Protein AF-A0A946MIY7-F1 (afdb_monomer_lite)

Structure (mmCIF, N/CA/C/O backbone):
data_AF-A0A946MIY7-F1
#
_entry.id   AF-A0A946MIY7-F1
#
loop_
_atom_site.group_PDB
_atom_site.id
_atom_site.type_symbol
_atom_site.label_atom_id
_atom_site.label_alt_id
_atom_site.label_comp_id
_atom_site.label_asym_id
_atom_site.label_entity_id
_atom_site.label_seq_id
_atom_site.pdbx_PDB_ins_code
_atom_site.Cartn_x
_atom_site.Cartn_y
_atom_site.Cartn_z
_atom_site.occupancy
_atom_site.B_iso_or_equiv
_atom_site.auth_seq_id
_atom_site.auth_comp_id
_atom_site.auth_asym_id
_atom_site.auth_atom_id
_atom_site.pdbx_PDB_model_num
ATOM 1 N N . MET A 1 1 ? -9.943 14.598 6.021 1.00 54.28 1 MET A N 1
ATOM 2 C CA . MET A 1 1 ? -9.486 13.958 4.770 1.00 54.28 1 MET A CA 1
ATOM 3 C C . MET A 1 1 ? -7.979 13.799 4.870 1.00 54.28 1 MET A C 1
ATOM 5 O O . MET A 1 1 ? -7.331 14.750 5.277 1.00 54.28 1 MET A O 1
ATOM 9 N N . LEU A 1 2 ? -7.445 12.601 4.622 1.00 70.31 2 LEU A N 1
ATOM 10 C CA . LEU A 1 2 ? -6.017 12.301 4.783 1.00 70.31 2 LEU A CA 1
ATOM 11 C C . LEU A 1 2 ? -5.315 12.564 3.447 1.00 70.31 2 LEU A C 1
ATOM 13 O O . LEU A 1 2 ? -5.527 11.818 2.491 1.00 70.31 2 LEU A O 1
ATOM 17 N N . GLU A 1 3 ? -4.559 13.659 3.366 1.00 71.06 3 GLU A N 1
ATOM 18 C CA . GLU A 1 3 ? -4.034 14.170 2.091 1.00 71.06 3 GLU A CA 1
ATOM 19 C C . GLU A 1 3 ? -2.872 13.331 1.543 1.00 71.06 3 GLU A C 1
ATOM 21 O O . GLU A 1 3 ? -2.782 13.116 0.336 1.00 71.06 3 GLU A O 1
ATOM 26 N N . ARG A 1 4 ? -2.009 12.801 2.423 1.00 78.81 4 ARG A N 1
ATOM 27 C CA . ARG A 1 4 ? -0.810 12.032 2.048 1.00 78.81 4 ARG A CA 1
ATOM 28 C C . ARG A 1 4 ? -0.793 10.636 2.658 1.00 78.81 4 ARG A C 1
ATOM 30 O O . ARG A 1 4 ? 0.022 10.314 3.510 1.00 78.81 4 ARG A O 1
ATOM 37 N N . GLN A 1 5 ? -1.670 9.767 2.162 1.00 81.62 5 GLN A N 1
ATOM 38 C CA . GLN A 1 5 ? -1.749 8.359 2.590 1.00 81.62 5 GLN A CA 1
ATOM 39 C C . GLN A 1 5 ? -0.502 7.523 2.251 1.00 81.62 5 GLN A C 1
ATOM 41 O O . GLN A 1 5 ? -0.411 6.372 2.662 1.00 81.62 5 GLN A O 1
ATOM 46 N N . CYS A 1 6 ? 0.450 8.053 1.478 1.00 82.62 6 CYS A N 1
ATOM 47 C CA . CYS A 1 6 ? 1.723 7.393 1.196 1.00 82.62 6 CYS A CA 1
ATOM 48 C C . CYS A 1 6 ? 2.835 7.738 2.200 1.00 82.62 6 CYS A C 1
ATOM 50 O O . CYS A 1 6 ? 3.859 7.060 2.166 1.00 82.62 6 CYS A O 1
ATOM 52 N N . GLU A 1 7 ? 2.634 8.717 3.091 1.00 85.69 7 GLU A N 1
ATOM 53 C CA . GLU A 1 7 ? 3.599 9.149 4.109 1.00 85.69 7 GLU A CA 1
ATOM 54 C C . GLU A 1 7 ? 3.116 8.732 5.506 1.00 85.69 7 GLU A C 1
ATOM 56 O O . GLU A 1 7 ? 2.023 9.106 5.933 1.00 85.69 7 GLU A O 1
ATOM 61 N N . LYS A 1 8 ? 3.934 7.965 6.237 1.00 82.50 8 LYS A N 1
ATOM 62 C CA . LYS A 1 8 ? 3.537 7.381 7.532 1.00 82.50 8 LYS A CA 1
ATOM 63 C C . LYS A 1 8 ? 3.177 8.443 8.575 1.00 82.50 8 LYS A C 1
ATOM 65 O O . LYS A 1 8 ? 2.176 8.298 9.271 1.00 82.50 8 LYS A O 1
ATOM 70 N N . ASP A 1 9 ? 3.925 9.543 8.613 1.00 82.50 9 ASP A N 1
ATOM 71 C CA . ASP A 1 9 ? 3.742 10.609 9.606 1.00 82.50 9 ASP A CA 1
ATOM 72 C C . ASP A 1 9 ? 2.361 11.272 9.537 1.00 82.50 9 ASP A C 1
ATOM 74 O O . ASP A 1 9 ? 1.810 11.684 10.557 1.00 82.50 9 ASP A O 1
ATOM 78 N N . TRP A 1 10 ? 1.756 11.299 8.349 1.00 82.62 10 TRP A N 1
ATOM 79 C CA . TRP A 1 10 ? 0.419 11.851 8.129 1.00 82.62 10 TRP A CA 1
ATOM 80 C C . TRP A 1 10 ? -0.708 10.892 8.522 1.00 82.62 10 TRP A C 1
ATOM 82 O O . TRP A 1 10 ? -1.869 11.296 8.594 1.00 82.62 10 TRP A O 1
ATOM 92 N N . ILE A 1 11 ? -0.375 9.624 8.770 1.00 82.62 11 ILE A N 1
ATOM 93 C CA . ILE A 1 11 ? -1.318 8.551 9.097 1.00 82.62 11 ILE A CA 1
ATOM 94 C C . ILE A 1 11 ? -1.323 8.266 10.600 1.00 82.62 11 ILE A C 1
ATOM 96 O O . ILE A 1 11 ? -2.352 7.841 11.119 1.00 82.62 11 ILE A O 1
ATOM 100 N N . ASN A 1 12 ? -0.230 8.574 11.307 1.00 77.94 12 ASN A N 1
ATOM 101 C CA . ASN A 1 12 ? -0.098 8.408 12.760 1.00 77.94 12 ASN A CA 1
ATOM 102 C C . ASN A 1 12 ? -1.330 8.866 13.573 1.00 77.94 12 ASN A C 1
ATOM 104 O O . ASN A 1 12 ? -1.728 8.135 14.480 1.00 77.94 12 ASN A O 1
ATOM 108 N N . PRO A 1 13 ? -1.995 10.003 13.265 1.00 78.00 13 PRO A N 1
ATOM 109 C CA . PRO A 1 13 ? -3.175 10.440 14.019 1.00 78.00 13 PRO A CA 1
ATOM 110 C C . PRO A 1 13 ? -4.400 9.519 13.897 1.00 78.00 13 PRO A C 1
ATOM 112 O O . PRO A 1 13 ? -5.370 9.701 14.624 1.00 78.00 13 PRO A O 1
ATOM 115 N N . PHE A 1 14 ? -4.382 8.565 12.966 1.00 76.94 14 PHE A N 1
ATOM 116 C CA . PHE A 1 14 ? -5.504 7.690 12.629 1.00 76.94 14 PHE A CA 1
ATOM 117 C C . PHE A 1 14 ? -5.252 6.224 12.997 1.00 76.94 14 PHE A C 1
ATOM 119 O O . PHE A 1 14 ? -6.037 5.370 12.597 1.00 76.94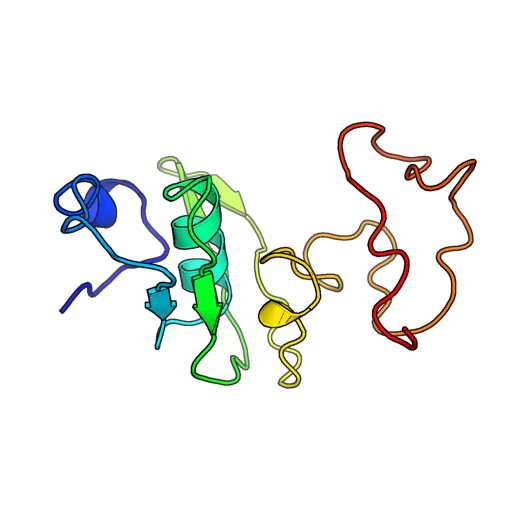 14 PHE A O 1
ATOM 126 N N . PHE A 1 15 ? -4.176 5.916 13.735 1.00 76.00 15 PHE A N 1
ATOM 127 C CA . PHE A 1 15 ? -3.872 4.545 14.170 1.00 76.00 15 PHE A CA 1
ATOM 128 C C . PHE A 1 15 ? -4.979 3.926 15.030 1.00 76.00 15 PHE A 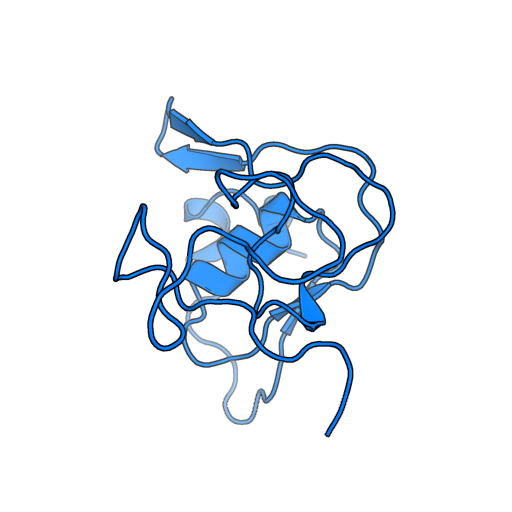C 1
ATOM 130 O O . PHE A 1 15 ? -5.233 2.727 14.921 1.00 76.00 15 PHE A O 1
ATOM 137 N N . ASP A 1 16 ? -5.683 4.745 15.811 1.00 80.06 16 ASP A N 1
ATOM 138 C CA . ASP A 1 16 ? -6.842 4.313 16.585 1.00 80.06 16 ASP A CA 1
ATOM 139 C C . ASP A 1 16 ? -8.110 4.383 15.731 1.00 80.06 16 ASP A C 1
ATOM 141 O O . ASP A 1 16 ? -8.851 5.370 15.719 1.00 80.06 16 ASP A O 1
ATOM 145 N N . LEU A 1 17 ? -8.362 3.307 14.990 1.00 80.50 17 LEU A N 1
ATOM 146 C CA . LEU A 1 17 ? -9.612 3.149 14.259 1.00 80.50 17 LEU A CA 1
ATOM 147 C C . LEU A 1 17 ? -10.784 2.913 15.228 1.00 80.50 17 LEU A C 1
ATOM 149 O O . LEU A 1 17 ? -10.621 2.234 16.249 1.00 80.50 17 LEU A O 1
ATOM 153 N N . PRO A 1 18 ? -11.991 3.421 14.914 1.00 81.94 18 PRO A N 1
ATOM 154 C CA . PRO A 1 18 ? -13.190 3.095 15.674 1.00 81.94 18 PRO A CA 1
ATOM 155 C C . PRO A 1 18 ? -13.389 1.580 15.799 1.00 81.94 18 PRO A C 1
ATOM 157 O O . PRO A 1 18 ? -13.105 0.815 14.876 1.00 81.94 18 PRO A O 1
ATOM 160 N N . LYS A 1 19 ? -13.920 1.132 16.941 1.00 84.94 19 LYS A N 1
ATOM 161 C CA . LYS A 1 19 ? -14.259 -0.284 17.134 1.00 84.94 19 LYS A CA 1
ATOM 162 C C . LYS A 1 19 ? -15.319 -0.715 16.113 1.00 84.94 19 LYS A C 1
ATOM 164 O O . LYS A 1 19 ? -16.275 0.019 15.883 1.00 84.94 19 LYS A O 1
ATOM 169 N N . GLY A 1 20 ? -15.166 -1.920 15.562 1.00 88.00 20 GLY A N 1
ATOM 170 C CA . GLY A 1 20 ? -16.101 -2.487 14.582 1.00 88.00 20 GLY A CA 1
ATOM 171 C C . GLY A 1 20 ? -15.834 -2.080 13.129 1.00 88.00 20 GLY A C 1
ATOM 172 O O . GLY A 1 20 ? -16.719 -2.228 12.296 1.00 88.00 20 GLY A O 1
ATOM 173 N N . VAL A 1 21 ? -14.649 -1.547 12.815 1.00 90.12 21 VAL A N 1
ATOM 174 C CA . VAL A 1 21 ? -14.227 -1.349 11.421 1.00 90.12 21 VAL A CA 1
ATOM 175 C C . VAL A 1 21 ? -13.745 -2.677 10.840 1.00 90.12 21 VAL A C 1
ATOM 177 O O . VAL A 1 21 ? -12.719 -3.203 11.266 1.00 90.12 21 VAL A O 1
ATOM 180 N N . ASP A 1 22 ? -14.468 -3.180 9.840 1.00 91.88 22 ASP A N 1
ATOM 181 C CA . ASP A 1 22 ? -14.133 -4.429 9.142 1.00 91.88 22 ASP A CA 1
ATOM 182 C C . ASP A 1 22 ? -13.172 -4.222 7.959 1.00 91.88 22 ASP A C 1
ATOM 184 O O . ASP A 1 22 ? -12.464 -5.148 7.569 1.00 91.88 22 ASP A O 1
ATOM 188 N N . ALA A 1 23 ? -13.145 -3.021 7.364 1.00 92.69 23 ALA A N 1
ATOM 189 C CA . ALA A 1 23 ? -12.273 -2.673 6.241 1.00 92.69 23 ALA A CA 1
ATOM 190 C C . ALA A 1 23 ? -12.101 -1.152 6.082 1.00 92.69 23 ALA A C 1
ATOM 192 O O . ALA A 1 23 ? -12.960 -0.363 6.479 1.00 92.69 23 ALA A O 1
ATOM 193 N N . ILE A 1 24 ? -11.010 -0.741 5.431 1.00 90.94 24 ILE A N 1
ATOM 194 C CA . ILE A 1 24 ? -10.716 0.647 5.055 1.00 90.94 24 ILE A CA 1
ATOM 195 C C . ILE A 1 24 ? -10.815 0.772 3.535 1.00 90.94 24 ILE A C 1
ATOM 197 O O . ILE A 1 24 ? -10.051 0.138 2.813 1.00 90.94 24 ILE A O 1
ATOM 201 N N . LEU A 1 25 ? -11.706 1.626 3.031 1.00 91.50 25 LEU A N 1
ATOM 202 C CA . LEU A 1 25 ? -11.730 1.992 1.613 1.00 91.50 25 LEU A CA 1
ATOM 203 C C . LEU A 1 25 ? -10.842 3.219 1.383 1.00 91.50 25 LEU A C 1
ATOM 205 O O . LEU A 1 25 ? -11.131 4.309 1.877 1.00 91.50 25 LEU A O 1
ATOM 209 N N . SER A 1 26 ? -9.768 3.054 0.615 1.00 88.00 26 SER A N 1
ATOM 210 C CA . SER A 1 26 ? -8.845 4.133 0.274 1.00 88.00 26 SER A CA 1
ATOM 211 C C . SER A 1 26 ? -9.092 4.632 -1.150 1.00 88.00 26 SER A C 1
ATOM 213 O O . SER A 1 26 ? -8.941 3.901 -2.127 1.00 88.00 26 SER A O 1
ATOM 215 N N . LEU A 1 27 ? -9.423 5.921 -1.263 1.00 86.88 27 LEU A N 1
ATOM 216 C CA . LEU A 1 27 ? -9.456 6.669 -2.527 1.00 86.88 27 LEU A CA 1
ATOM 217 C C . LEU A 1 27 ? -8.085 7.275 -2.872 1.00 86.88 27 LEU A C 1
ATOM 219 O O . LEU A 1 27 ? -8.000 8.240 -3.625 1.00 86.88 27 LEU A O 1
ATOM 223 N N . ALA A 1 28 ? -7.003 6.777 -2.274 1.00 84.12 28 ALA A N 1
ATOM 224 C CA . ALA A 1 28 ? -5.664 7.189 -2.656 1.00 84.12 28 ALA A CA 1
ATOM 225 C C . ALA A 1 28 ? -5.160 6.373 -3.846 1.00 84.12 28 ALA A C 1
ATOM 227 O O . ALA A 1 28 ? -5.754 5.389 -4.288 1.00 84.12 28 ALA A O 1
ATOM 228 N N . CYS A 1 29 ? -3.999 6.780 -4.341 1.00 83.06 29 CYS A N 1
ATOM 229 C CA . CYS A 1 29 ? -3.251 5.983 -5.287 1.00 83.06 29 CYS A CA 1
ATOM 230 C C . CYS A 1 29 ? -2.752 4.664 -4.677 1.00 83.06 29 CYS A C 1
ATOM 232 O O . CYS A 1 29 ? -2.629 4.531 -3.457 1.00 83.06 29 CYS A O 1
ATOM 234 N N . GLY A 1 30 ? -2.344 3.717 -5.525 1.00 81.19 30 GLY A N 1
ATOM 235 C CA . GLY A 1 30 ? -1.816 2.420 -5.090 1.00 81.19 30 GLY A CA 1
ATOM 236 C C . GLY A 1 30 ? -0.630 2.496 -4.114 1.00 81.19 30 GLY A C 1
ATOM 237 O O . GLY A 1 30 ? -0.438 1.571 -3.331 1.00 81.19 30 GLY A O 1
ATOM 238 N N . ALA A 1 31 ? 0.150 3.581 -4.113 1.00 84.94 31 ALA A N 1
ATOM 239 C CA . ALA A 1 31 ? 1.190 3.823 -3.109 1.00 84.94 31 ALA A CA 1
ATOM 240 C C . ALA A 1 31 ? 0.602 4.095 -1.712 1.00 84.94 31 ALA A C 1
ATOM 242 O O . ALA A 1 31 ? 1.081 3.535 -0.728 1.00 84.94 31 ALA A O 1
ATOM 243 N N . GLY A 1 32 ? -0.456 4.906 -1.636 1.00 87.25 32 GLY A N 1
ATOM 244 C CA . GLY A 1 32 ? -1.161 5.198 -0.390 1.00 87.25 32 GLY A CA 1
ATOM 245 C C . GLY A 1 32 ? -1.886 3.976 0.166 1.00 87.25 32 GLY A C 1
ATOM 246 O O . GLY A 1 32 ? -1.723 3.659 1.337 1.00 87.25 32 GLY A O 1
ATOM 247 N N . VAL A 1 33 ? -2.586 3.221 -0.689 1.00 88.31 33 VAL A N 1
ATOM 248 C CA . VAL A 1 33 ? -3.253 1.962 -0.299 1.00 88.31 33 VAL A CA 1
ATOM 249 C C . VAL A 1 33 ? -2.260 0.996 0.359 1.00 88.31 33 VAL A C 1
ATOM 251 O O . VAL A 1 33 ? -2.545 0.433 1.411 1.00 88.31 33 VAL A O 1
ATOM 254 N N . GLN A 1 34 ? -1.064 0.850 -0.219 1.00 86.44 34 GLN A N 1
ATOM 255 C CA . GLN A 1 34 ? -0.021 -0.037 0.306 1.00 86.44 34 GLN A CA 1
ATOM 256 C C . GLN A 1 34 ? 0.597 0.461 1.611 1.00 86.44 34 GLN A C 1
ATOM 258 O O . GLN A 1 34 ? 0.864 -0.337 2.504 1.00 86.44 34 GLN A O 1
ATOM 263 N N . THR A 1 35 ? 0.837 1.768 1.741 1.00 88.62 35 THR A N 1
ATOM 264 C CA . THR A 1 35 ? 1.325 2.340 3.004 1.00 88.62 35 THR A CA 1
ATOM 265 C C . THR A 1 35 ? 0.283 2.180 4.116 1.00 88.62 35 THR A C 1
ATOM 267 O O . THR A 1 35 ? 0.638 1.767 5.216 1.00 88.62 35 THR A O 1
ATOM 270 N N . MET A 1 36 ? -0.997 2.415 3.821 1.00 88.81 36 MET A N 1
ATOM 271 C CA . MET A 1 36 ? -2.100 2.190 4.760 1.00 88.81 36 MET A CA 1
ATOM 272 C C . MET A 1 36 ? -2.210 0.708 5.157 1.00 88.81 36 MET A C 1
ATOM 274 O O . MET A 1 36 ? -2.373 0.416 6.336 1.00 88.81 36 MET A O 1
ATOM 278 N N . ALA A 1 37 ? -2.057 -0.231 4.217 1.00 89.62 37 ALA A N 1
ATOM 279 C CA . ALA A 1 37 ? -2.086 -1.669 4.509 1.00 89.62 37 ALA A CA 1
ATOM 280 C C . ALA A 1 37 ? -0.909 -2.142 5.388 1.00 89.62 37 ALA A C 1
ATOM 282 O O . ALA A 1 37 ? -1.092 -3.005 6.244 1.00 89.62 37 ALA A O 1
ATOM 283 N N . ASP A 1 38 ? 0.292 -1.571 5.214 1.00 87.62 38 ASP A N 1
ATOM 284 C CA . ASP A 1 38 ? 1.452 -1.868 6.075 1.00 87.62 38 ASP A CA 1
ATOM 285 C C . ASP A 1 38 ? 1.254 -1.349 7.509 1.00 87.62 38 ASP A C 1
ATOM 287 O O . ASP A 1 38 ? 1.720 -1.959 8.471 1.00 87.62 38 ASP A O 1
ATOM 291 N N . ILE A 1 39 ? 0.547 -0.230 7.651 1.00 87.69 39 ILE A N 1
ATOM 292 C CA . ILE A 1 39 ? 0.238 0.390 8.938 1.00 87.69 39 ILE A CA 1
ATOM 293 C C . ILE A 1 39 ? -0.879 -0.362 9.669 1.00 87.69 39 ILE A C 1
ATOM 295 O O . ILE A 1 39 ? -0.700 -0.786 10.809 1.00 87.69 39 ILE A O 1
ATOM 299 N N . PHE A 1 40 ? -2.031 -0.537 9.021 1.00 88.00 40 PHE A N 1
ATOM 300 C CA . PHE A 1 40 ? -3.243 -1.086 9.630 1.00 88.00 40 PHE A CA 1
ATOM 301 C C . PHE A 1 40 ? -3.273 -2.611 9.526 1.00 88.00 40 PHE A C 1
ATOM 303 O O . PHE A 1 40 ? -4.187 -3.211 8.958 1.00 88.00 40 PHE A O 1
ATOM 310 N N . LYS A 1 41 ? -2.242 -3.260 10.077 1.00 82.44 41 LYS A N 1
ATOM 311 C CA . LYS A 1 41 ? -2.122 -4.721 10.044 1.00 82.44 41 LYS A CA 1
ATOM 312 C C . LYS A 1 41 ? -3.331 -5.367 10.719 1.00 82.44 41 LYS A C 1
ATOM 314 O O . LYS A 1 41 ? -3.616 -5.100 11.881 1.00 82.44 41 LYS A O 1
ATOM 319 N N . GLY A 1 42 ? -4.012 -6.246 9.987 1.00 84.75 42 GLY A N 1
ATOM 320 C CA . GLY A 1 42 ? -5.198 -6.962 10.466 1.00 84.75 42 GLY A CA 1
ATOM 321 C C . GLY A 1 42 ? -6.534 -6.358 10.033 1.00 84.75 42 GLY A C 1
ATOM 322 O O . GLY A 1 42 ? -7.552 -7.011 10.231 1.00 84.75 42 GLY A O 1
ATOM 323 N N . ILE A 1 43 ? -6.544 -5.180 9.396 1.00 89.88 43 ILE A N 1
ATOM 324 C CA . ILE A 1 43 ? -7.744 -4.607 8.773 1.00 89.88 43 ILE A CA 1
ATOM 325 C C . ILE A 1 43 ? -7.505 -4.504 7.258 1.00 89.88 43 ILE A C 1
ATOM 327 O O . ILE A 1 43 ? -6.563 -3.834 6.833 1.00 89.88 43 ILE A O 1
ATOM 331 N N . PRO A 1 44 ? -8.326 -5.160 6.418 1.00 90.75 44 PRO A N 1
ATOM 332 C CA . PRO A 1 44 ? -8.228 -5.049 4.967 1.00 90.75 44 PRO A CA 1
ATOM 333 C C . PRO A 1 44 ? -8.300 -3.595 4.484 1.00 90.75 44 PRO A C 1
ATOM 335 O O . PRO A 1 44 ? -9.225 -2.861 4.833 1.00 90.75 44 PRO A O 1
ATOM 338 N N . VAL A 1 45 ? -7.354 -3.193 3.629 1.00 91.50 45 VAL A N 1
ATOM 339 C CA . VAL A 1 45 ? -7.363 -1.886 2.955 1.00 91.50 45 VAL A CA 1
ATOM 340 C C . VAL A 1 45 ? -7.654 -2.089 1.471 1.00 91.50 45 VAL A C 1
ATOM 342 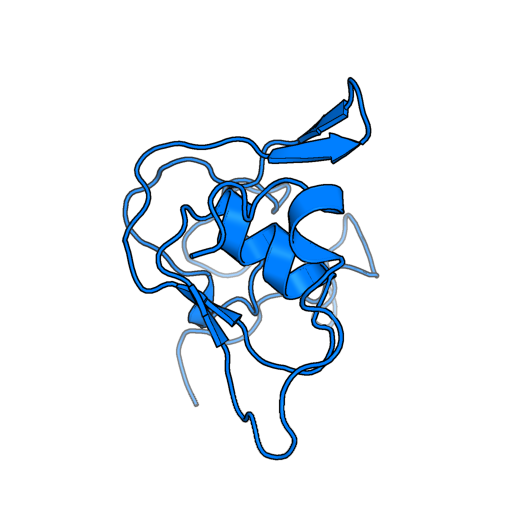O O . VAL A 1 45 ? -6.861 -2.688 0.747 1.00 91.50 45 VAL A O 1
ATOM 345 N N . LEU A 1 46 ? -8.803 -1.591 1.018 1.00 90.25 46 LEU A N 1
ATOM 346 C CA . LEU A 1 46 ? -9.323 -1.780 -0.332 1.00 90.25 46 LEU A CA 1
ATOM 347 C C . LEU A 1 46 ? -9.086 -0.526 -1.190 1.00 90.25 46 LEU A C 1
ATOM 349 O O . LEU A 1 46 ? -9.336 0.587 -0.719 1.00 90.25 46 LEU A O 1
ATOM 353 N N . PRO A 1 47 ? -8.633 -0.665 -2.448 1.00 87.88 47 PRO A N 1
ATOM 354 C CA . PRO A 1 47 ? -8.527 0.460 -3.371 1.00 87.88 47 PRO A CA 1
ATOM 355 C C . PRO A 1 47 ? -9.909 0.849 -3.914 1.00 87.88 47 PRO A C 1
ATOM 357 O O . PRO A 1 47 ? -10.665 -0.006 -4.365 1.00 87.88 47 PRO A O 1
ATOM 360 N N . GLY A 1 48 ? -10.226 2.144 -3.925 1.00 83.25 48 GLY A N 1
ATOM 361 C CA . GLY A 1 48 ? -11.446 2.675 -4.544 1.00 83.25 48 GLY A CA 1
ATOM 362 C C . GLY A 1 48 ? -11.232 3.343 -5.906 1.00 83.25 48 GLY A C 1
ATOM 363 O O . GLY A 1 48 ? -12.203 3.793 -6.505 1.00 83.25 48 GLY A O 1
ATOM 364 N N . LEU A 1 49 ? -9.986 3.430 -6.396 1.00 79.12 49 LEU A N 1
ATOM 365 C CA . LEU A 1 49 ? -9.625 4.064 -7.671 1.00 79.12 49 LEU A CA 1
ATOM 366 C C . LEU A 1 49 ? -8.536 3.262 -8.410 1.00 79.12 49 LEU A C 1
ATOM 368 O O . LEU A 1 49 ? -7.641 2.688 -7.784 1.00 79.12 49 LEU A O 1
ATOM 372 N N . ASN A 1 50 ? -8.547 3.305 -9.746 1.00 65.31 50 ASN A N 1
ATOM 373 C CA . ASN A 1 50 ? -7.464 2.775 -10.581 1.00 65.31 50 ASN A CA 1
ATOM 374 C C . ASN A 1 50 ? -6.355 3.822 -10.747 1.00 65.31 50 ASN A C 1
ATOM 376 O O . ASN A 1 50 ? -6.587 4.928 -11.228 1.00 65.31 50 ASN A O 1
ATOM 380 N N . THR A 1 51 ? -5.136 3.478 -10.330 1.00 62.25 51 THR A N 1
ATOM 381 C CA . THR A 1 51 ? -3.982 4.392 -10.336 1.00 62.25 51 THR A CA 1
ATOM 382 C C . THR A 1 51 ? -3.117 4.184 -11.580 1.00 62.25 51 THR A C 1
ATOM 384 O O . THR A 1 51 ? -2.695 3.060 -11.848 1.00 62.25 51 THR A O 1
ATOM 387 N N . THR A 1 52 ? -2.792 5.265 -12.297 1.00 53.09 52 THR A N 1
ATOM 388 C CA . THR A 1 52 ? -1.993 5.251 -13.541 1.00 53.09 52 THR A CA 1
ATOM 389 C C . THR A 1 52 ? -0.510 5.616 -13.368 1.00 53.09 52 THR A C 1
ATOM 391 O O . THR A 1 52 ? 0.250 5.507 -14.321 1.00 53.09 52 THR A O 1
ATOM 394 N N . PHE A 1 53 ? -0.062 5.997 -12.163 1.00 49.03 53 PHE A N 1
ATOM 395 C CA . PHE A 1 53 ? 1.353 6.179 -11.768 1.00 49.03 53 PHE A CA 1
ATOM 396 C C . PHE A 1 53 ? 1.425 6.465 -10.258 1.00 49.03 53 PHE A C 1
ATOM 398 O O . PHE A 1 53 ? 0.530 7.179 -9.830 1.00 49.03 53 PHE A O 1
ATOM 405 N N . LEU A 1 54 ? 2.405 5.972 -9.464 1.00 60.72 54 LEU A N 1
ATOM 406 C CA . LEU A 1 54 ? 2.848 6.592 -8.179 1.00 60.72 54 LEU A CA 1
ATOM 407 C C . LEU A 1 54 ? 3.934 5.801 -7.399 1.00 60.72 54 LEU A C 1
ATOM 409 O O . LEU A 1 54 ? 3.822 4.592 -7.184 1.00 60.72 54 LEU A O 1
ATOM 413 N N . GLY A 1 55 ? 4.938 6.525 -6.879 1.00 62.09 55 GLY A N 1
ATOM 414 C CA . GLY A 1 55 ? 5.924 6.064 -5.883 1.00 62.09 55 GLY A CA 1
ATOM 415 C C . GLY A 1 55 ? 5.552 6.471 -4.447 1.00 62.09 55 GLY A C 1
ATOM 416 O O . GLY A 1 55 ? 4.730 7.365 -4.253 1.00 62.09 55 GLY A O 1
ATOM 417 N N . ALA A 1 56 ? 6.134 5.814 -3.437 1.00 70.88 56 ALA A N 1
ATOM 418 C CA . ALA A 1 56 ? 5.890 6.108 -2.018 1.00 70.88 56 ALA A CA 1
ATOM 419 C C . ALA A 1 56 ? 7.187 6.475 -1.288 1.00 70.88 56 ALA A C 1
ATOM 421 O O . ALA A 1 56 ? 8.237 5.891 -1.565 1.00 70.88 56 ALA A O 1
ATOM 422 N N . GLN A 1 57 ? 7.101 7.395 -0.326 1.00 74.94 57 GLN A N 1
ATOM 423 C CA . GLN A 1 57 ? 8.193 7.675 0.599 1.00 74.94 57 GLN A CA 1
ATOM 424 C C . GLN A 1 57 ? 8.019 6.813 1.850 1.00 74.94 57 GLN A C 1
ATOM 426 O O . GLN A 1 57 ? 7.089 7.015 2.625 1.00 74.94 57 GLN A O 1
ATOM 431 N N . ASP A 1 58 ? 8.909 5.841 2.039 1.00 71.69 58 ASP A N 1
ATOM 432 C CA . ASP A 1 58 ? 8.850 4.965 3.214 1.00 71.69 58 ASP A CA 1
ATOM 433 C C . ASP A 1 58 ? 9.585 5.564 4.418 1.00 71.69 58 ASP A C 1
ATOM 435 O O . ASP A 1 58 ? 9.195 5.313 5.557 1.00 71.69 58 ASP A O 1
ATOM 439 N N . GLN A 1 59 ? 10.635 6.353 4.165 1.00 77.12 59 GLN A N 1
ATOM 440 C CA . GLN A 1 59 ? 11.395 7.126 5.152 1.00 77.12 59 GLN A CA 1
ATOM 441 C C . GLN A 1 59 ? 11.907 8.413 4.494 1.00 77.12 59 GLN A C 1
ATOM 443 O O . GLN A 1 59 ? 11.991 8.485 3.266 1.00 77.12 59 GLN A O 1
ATOM 448 N N . ALA A 1 60 ? 12.285 9.420 5.285 1.00 72.75 60 ALA A N 1
ATOM 449 C CA . ALA A 1 60 ? 12.858 10.655 4.755 1.00 72.75 60 ALA A CA 1
ATOM 450 C C . ALA A 1 60 ? 14.053 10.350 3.830 1.00 72.75 60 ALA A C 1
ATOM 452 O O . ALA A 1 60 ? 15.039 9.741 4.238 1.00 72.75 60 ALA A O 1
ATOM 453 N N . GLY A 1 61 ? 13.936 10.741 2.559 1.00 72.31 61 GLY A N 1
ATOM 454 C CA . GLY A 1 61 ? 14.952 10.479 1.532 1.00 72.31 61 GLY A CA 1
ATOM 455 C C . GLY A 1 61 ? 14.955 9.065 0.929 1.00 72.31 61 GLY A C 1
ATOM 456 O O . GLY A 1 61 ? 15.692 8.835 -0.025 1.00 72.31 61 GLY A O 1
ATOM 457 N N . VAL A 1 62 ? 14.118 8.136 1.408 1.00 71.00 62 VAL A N 1
ATOM 458 C CA . VAL A 1 62 ? 13.988 6.771 0.869 1.00 71.00 62 VAL A CA 1
ATOM 459 C C . VAL A 1 62 ? 12.659 6.624 0.134 1.00 71.00 62 VAL A C 1
ATOM 461 O O . VAL A 1 62 ? 11.586 6.570 0.742 1.00 71.00 62 VAL A O 1
ATOM 464 N N . PHE A 1 63 ? 12.738 6.521 -1.191 1.00 69.25 63 PHE A N 1
ATOM 465 C CA . PHE A 1 63 ? 11.583 6.341 -2.063 1.00 69.25 63 PHE A CA 1
ATOM 466 C C . PHE A 1 63 ? 11.575 4.931 -2.640 1.00 69.25 63 PHE A C 1
ATOM 468 O O . PHE A 1 63 ? 12.557 4.495 -3.236 1.00 69.25 63 PHE A O 1
ATOM 475 N N . ASN A 1 64 ? 10.451 4.236 -2.482 1.00 71.81 64 ASN A N 1
ATOM 476 C CA . ASN A 1 64 ? 10.247 2.911 -3.045 1.00 71.81 64 ASN A CA 1
ATOM 477 C C . ASN A 1 64 ? 9.150 2.942 -4.106 1.00 71.81 64 ASN A C 1
ATOM 479 O O . ASN A 1 64 ? 8.088 3.554 -3.945 1.00 71.81 64 ASN A O 1
ATOM 483 N N . GLU A 1 65 ? 9.396 2.214 -5.190 1.00 71.50 65 GLU A N 1
ATOM 484 C CA . GLU A 1 65 ? 8.381 1.938 -6.193 1.00 71.50 65 GLU A CA 1
ATOM 485 C C . GLU A 1 65 ? 7.330 1.000 -5.581 1.00 71.50 65 GLU A C 1
ATOM 487 O O . GLU A 1 65 ? 7.602 -0.161 -5.265 1.00 71.50 65 GLU A O 1
ATOM 492 N N . LYS A 1 66 ? 6.120 1.525 -5.358 1.00 73.25 66 LYS A N 1
ATOM 493 C CA . LYS A 1 66 ? 4.984 0.740 -4.853 1.00 73.25 66 LYS A CA 1
ATOM 494 C C . LYS A 1 66 ? 3.948 0.464 -5.939 1.00 73.25 66 LYS A C 1
ATOM 496 O O . LYS A 1 66 ? 3.333 -0.596 -5.914 1.00 73.25 66 LYS A O 1
ATOM 501 N N . CYS A 1 67 ? 3.751 1.352 -6.911 1.00 72.94 67 CYS A N 1
ATOM 502 C CA . CYS A 1 67 ? 2.781 1.163 -7.987 1.00 72.94 67 CYS A CA 1
ATOM 503 C C . CYS A 1 67 ? 3.422 1.445 -9.350 1.00 72.94 67 CYS A C 1
ATOM 505 O O . CYS A 1 67 ? 4.041 2.485 -9.538 1.00 72.94 67 CYS A O 1
ATOM 507 N N . ALA A 1 68 ? 3.212 0.544 -10.311 1.00 73.12 68 ALA A N 1
ATOM 508 C CA . ALA A 1 68 ? 3.697 0.700 -11.683 1.00 73.12 68 ALA A CA 1
ATOM 509 C C . ALA A 1 68 ? 2.721 1.476 -12.591 1.00 73.12 68 ALA A C 1
ATOM 511 O O . ALA A 1 68 ? 2.985 1.636 -13.776 1.00 73.12 68 ALA A O 1
ATOM 512 N N . GLY A 1 69 ? 1.574 1.923 -12.062 1.00 72.94 69 GLY A N 1
ATOM 513 C CA . GLY A 1 69 ? 0.611 2.704 -12.838 1.00 72.94 69 GLY A CA 1
ATOM 514 C C . GLY A 1 69 ? -0.119 1.931 -13.941 1.00 72.94 69 GLY A C 1
ATOM 515 O O . GLY A 1 69 ? -0.559 2.517 -14.922 1.00 72.94 69 GLY A O 1
ATOM 516 N N . CYS A 1 70 ? -0.242 0.611 -13.807 1.00 70.25 70 CYS A N 1
ATOM 517 C CA . CYS A 1 70 ? -0.725 -0.273 -14.869 1.00 70.25 70 CYS A CA 1
ATOM 518 C C . CYS A 1 70 ? -2.224 -0.145 -15.209 1.00 70.25 70 CYS A C 1
ATOM 520 O O . CYS A 1 70 ? -2.659 -0.740 -16.188 1.00 70.25 70 CYS A O 1
ATOM 522 N N . GLY A 1 71 ? -3.013 0.615 -14.439 1.00 70.06 71 GLY A N 1
ATOM 523 C CA . GLY A 1 71 ? -4.420 0.907 -14.754 1.00 70.06 71 GLY A CA 1
ATOM 524 C C . GLY A 1 71 ? -5.431 -0.204 -14.434 1.00 70.06 71 GLY A C 1
ATOM 525 O O . GLY A 1 71 ? -6.628 0.062 -14.474 1.00 70.06 71 GLY A O 1
ATOM 526 N N . ASP A 1 72 ? -4.969 -1.395 -14.049 1.00 72.81 72 ASP A N 1
ATOM 527 C CA . ASP A 1 72 ? -5.794 -2.540 -13.647 1.00 72.81 72 ASP A CA 1
ATOM 528 C C . ASP A 1 72 ? -5.359 -3.015 -12.244 1.00 72.81 72 ASP A C 1
ATOM 530 O O . ASP A 1 72 ? -4.302 -3.622 -12.045 1.00 72.81 72 ASP A O 1
ATOM 534 N N . CYS A 1 73 ? -6.091 -2.576 -11.214 1.00 72.50 73 CYS A N 1
ATOM 535 C CA . CYS A 1 73 ? -5.642 -2.675 -9.828 1.00 72.50 73 CYS A CA 1
ATOM 536 C C . CYS A 1 73 ? -6.013 -4.024 -9.198 1.00 72.50 73 CYS A C 1
ATOM 538 O O . CYS A 1 73 ? -7.139 -4.231 -8.758 1.00 72.50 73 CYS A O 1
ATOM 540 N N . LEU A 1 74 ? -5.023 -4.907 -9.045 1.00 76.75 74 LEU A N 1
ATOM 541 C CA . LEU A 1 74 ? -5.194 -6.203 -8.376 1.00 76.75 74 LEU A CA 1
ATOM 542 C C . LEU A 1 74 ? -4.952 -6.162 -6.856 1.00 76.75 74 LEU A C 1
ATOM 544 O O . LEU A 1 74 ? -5.009 -7.201 -6.210 1.00 76.75 74 LEU A O 1
ATOM 548 N N . LEU A 1 75 ? -4.695 -4.991 -6.255 1.00 77.38 75 LEU A N 1
ATOM 549 C CA . LEU A 1 75 ? -4.304 -4.893 -4.836 1.00 77.38 75 LEU A CA 1
ATOM 550 C C . LEU A 1 75 ? -5.324 -5.512 -3.871 1.00 77.38 75 LEU A C 1
ATOM 552 O O . LEU A 1 75 ? -4.928 -6.065 -2.848 1.00 77.38 75 LEU A O 1
ATOM 556 N N . GLY A 1 76 ? -6.617 -5.456 -4.202 1.00 72.94 76 GLY A N 1
ATOM 557 C CA . GLY A 1 76 ? -7.661 -6.095 -3.396 1.00 72.94 76 GLY A CA 1
ATOM 558 C C . GLY A 1 76 ? -7.556 -7.624 -3.368 1.00 72.94 76 GLY A C 1
ATOM 559 O O . GLY A 1 76 ? -7.913 -8.244 -2.375 1.00 72.94 76 GLY A O 1
ATOM 560 N N . LEU A 1 77 ? -7.015 -8.229 -4.425 1.00 74.12 77 LEU A N 1
ATOM 561 C CA . LEU A 1 77 ? -6.854 -9.678 -4.552 1.00 74.12 77 LEU A CA 1
ATOM 562 C C . LEU A 1 77 ? -5.518 -10.164 -3.988 1.00 74.12 77 LEU A C 1
ATOM 564 O O . LEU A 1 77 ? -5.367 -11.318 -3.605 1.00 74.12 77 LEU A O 1
ATOM 568 N N . THR A 1 78 ? -4.534 -9.272 -3.945 1.00 72.44 78 THR A N 1
ATOM 569 C CA . THR A 1 78 ? -3.159 -9.591 -3.572 1.00 72.44 78 THR A CA 1
ATOM 570 C C . THR A 1 78 ? -2.816 -9.223 -2.131 1.00 72.44 78 THR A C 1
ATOM 572 O O . THR A 1 78 ? -1.644 -9.244 -1.752 1.00 72.44 78 THR A O 1
ATOM 575 N N . GLY A 1 79 ? -3.815 -8.843 -1.329 1.00 75.56 79 GLY A N 1
ATOM 576 C CA . GLY A 1 79 ? -3.608 -8.408 0.053 1.00 75.56 79 GLY A CA 1
ATOM 577 C C . GLY A 1 79 ? -2.808 -7.109 0.153 1.00 75.56 79 GLY A C 1
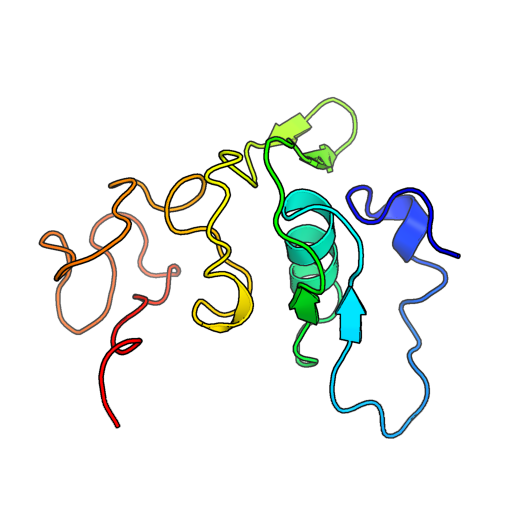ATOM 578 O O . GLY A 1 79 ? -2.019 -6.935 1.076 1.00 75.56 79 GLY A O 1
ATOM 579 N N . GLY A 1 80 ? -2.970 -6.207 -0.817 1.00 74.19 80 GLY A N 1
ATOM 580 C CA . GLY A 1 80 ? -2.286 -4.921 -0.817 1.00 74.19 80 GLY A CA 1
ATOM 581 C C . GLY A 1 80 ? -0.817 -5.008 -1.223 1.00 74.19 80 GLY A C 1
ATOM 582 O O . GLY A 1 80 ? -0.032 -4.178 -0.792 1.00 74.19 80 GLY A O 1
ATOM 583 N N . VAL A 1 81 ? -0.410 -5.972 -2.053 1.00 76.75 81 VAL A N 1
ATOM 584 C CA . VAL A 1 81 ? 0.952 -6.019 -2.616 1.00 76.75 81 VAL A CA 1
ATOM 585 C C . VAL A 1 81 ? 0.882 -5.953 -4.139 1.00 76.75 81 VAL A C 1
ATOM 587 O O . VAL A 1 81 ? 0.204 -6.755 -4.772 1.00 76.75 81 VAL A O 1
ATOM 590 N N . CYS A 1 82 ? 1.565 -4.995 -4.771 1.00 80.00 82 CYS A N 1
ATOM 591 C CA . CYS A 1 82 ? 1.501 -4.852 -6.230 1.00 80.00 82 CYS A CA 1
ATOM 592 C C . CYS A 1 82 ? 2.322 -5.946 -6.949 1.00 80.00 82 CYS A C 1
ATOM 594 O O . CYS A 1 82 ? 3.546 -5.964 -6.809 1.00 80.00 82 CYS A O 1
ATOM 596 N N . PRO A 1 83 ? 1.724 -6.804 -7.798 1.00 77.31 83 PRO A N 1
ATOM 597 C CA . PRO A 1 83 ? 2.459 -7.878 -8.472 1.00 77.31 83 PRO A CA 1
ATOM 598 C C . PRO A 1 83 ? 3.383 -7.378 -9.596 1.00 77.31 83 PRO A C 1
ATOM 600 O O . PRO A 1 83 ? 4.222 -8.127 -10.082 1.00 77.31 83 PRO A O 1
ATOM 603 N N . ILE A 1 84 ? 3.282 -6.106 -9.991 1.00 81.31 84 ILE A N 1
ATOM 604 C CA . ILE A 1 84 ? 4.148 -5.509 -11.020 1.00 81.31 84 ILE A CA 1
ATOM 605 C C . ILE A 1 84 ? 5.311 -4.743 -10.400 1.00 81.31 84 ILE A C 1
ATOM 607 O O . ILE A 1 84 ? 6.456 -4.951 -10.786 1.00 81.31 84 ILE A O 1
ATOM 611 N N . ALA A 1 85 ? 5.034 -3.895 -9.410 1.00 78.62 85 ALA A N 1
ATOM 612 C CA . ALA A 1 85 ? 6.070 -3.099 -8.756 1.00 78.62 85 ALA A CA 1
ATOM 613 C C . ALA A 1 85 ? 6.841 -3.891 -7.687 1.00 78.62 85 ALA A C 1
ATOM 615 O O . ALA A 1 85 ? 8.027 -3.658 -7.472 1.00 78.62 85 ALA A O 1
ATOM 616 N N . ARG A 1 86 ? 6.180 -4.826 -6.987 1.00 77.25 86 ARG A N 1
ATOM 617 C CA . ARG A 1 86 ? 6.732 -5.462 -5.777 1.00 77.25 86 ARG A CA 1
ATOM 618 C C . ARG A 1 86 ? 7.104 -6.931 -5.955 1.00 77.25 86 ARG A C 1
ATOM 620 O O . ARG A 1 86 ? 7.847 -7.453 -5.127 1.00 77.25 86 ARG A O 1
ATOM 627 N N . CYS A 1 87 ? 6.665 -7.581 -7.032 1.00 75.75 87 CYS A N 1
ATOM 628 C CA . CYS A 1 87 ? 7.144 -8.913 -7.397 1.00 75.75 87 CYS A CA 1
ATOM 629 C C . CYS A 1 87 ? 8.423 -8.814 -8.233 1.00 75.75 87 CYS A C 1
ATOM 631 O O . CYS A 1 87 ? 8.468 -8.098 -9.230 1.00 75.75 87 CYS A O 1
ATOM 633 N N . ALA A 1 88 ? 9.430 -9.620 -7.904 1.00 76.12 88 ALA A N 1
ATOM 634 C CA . ALA A 1 88 ? 10.683 -9.672 -8.656 1.00 76.12 88 ALA A CA 1
ATOM 635 C C . ALA A 1 88 ? 10.517 -10.119 -10.122 1.00 76.12 88 ALA A C 1
ATOM 637 O O . ALA A 1 88 ? 11.363 -9.807 -10.956 1.00 76.12 88 ALA A O 1
ATOM 638 N N . LYS A 1 89 ? 9.438 -10.845 -10.448 1.00 75.75 89 LYS A N 1
ATOM 639 C CA . LYS A 1 89 ? 9.149 -11.309 -11.815 1.00 75.75 89 LYS A CA 1
ATOM 640 C C . LYS A 1 89 ? 8.208 -10.377 -12.590 1.00 75.75 89 LYS A C 1
ATOM 642 O O . LYS A 1 89 ? 8.050 -10.572 -13.787 1.00 75.75 89 LYS A O 1
ATOM 647 N N . LYS A 1 90 ? 7.606 -9.376 -11.932 1.00 78.12 90 LYS A N 1
ATOM 648 C CA . LYS A 1 90 ? 6.704 -8.376 -12.539 1.00 78.12 90 LYS A CA 1
ATOM 649 C C . LYS A 1 90 ? 5.566 -8.977 -13.387 1.00 78.12 90 LYS A C 1
ATOM 651 O O . LYS A 1 90 ? 5.234 -8.454 -14.448 1.00 78.12 90 LYS A O 1
ATOM 656 N N . LEU A 1 91 ? 4.996 -10.099 -12.946 1.00 71.38 91 LEU A N 1
ATOM 657 C CA . LEU A 1 91 ? 3.977 -10.838 -13.697 1.00 71.38 91 LEU A CA 1
ATOM 658 C C . LEU A 1 91 ? 2.569 -10.431 -13.269 1.00 71.38 91 LEU A C 1
ATOM 660 O O . LEU A 1 91 ? 2.274 -10.374 -12.079 1.00 71.38 91 LEU A O 1
ATOM 664 N N . PHE A 1 92 ? 1.705 -10.193 -14.255 1.00 63.91 92 PHE A N 1
ATOM 665 C CA . PHE A 1 92 ? 0.295 -9.855 -14.044 1.00 63.91 92 PHE A CA 1
ATOM 666 C C . PHE A 1 92 ? -0.574 -11.111 -13.886 1.00 63.91 92 PHE A C 1
ATOM 668 O O . PHE A 1 92 ? -1.470 -11.149 -13.053 1.00 63.91 92 PHE A O 1
ATOM 675 N N . ASN A 1 93 ? -0.268 -12.152 -14.669 1.00 60.81 93 ASN A N 1
ATOM 676 C CA . ASN A 1 93 ? -1.039 -13.387 -14.783 1.00 60.81 93 ASN A CA 1
ATOM 677 C C . ASN A 1 93 ? -0.102 -14.600 -14.889 1.00 60.81 93 ASN A C 1
ATOM 679 O O . ASN A 1 93 ? 1.024 -14.479 -15.376 1.00 60.81 93 ASN A O 1
ATOM 683 N N . GLY A 1 94 ? -0.612 -15.776 -14.518 1.00 60.38 94 GLY A N 1
ATOM 684 C CA . GLY A 1 94 ? 0.054 -17.065 -14.720 1.00 60.38 94 GLY A CA 1
ATOM 685 C C . GLY A 1 94 ? 0.819 -17.589 -13.497 1.00 60.38 94 GLY A C 1
ATOM 686 O O . GLY A 1 94 ? 1.062 -16.852 -12.538 1.00 60.38 94 GLY A O 1
ATOM 687 N N . PRO A 1 95 ? 1.182 -18.884 -13.502 1.00 66.12 95 PRO A N 1
ATOM 688 C CA . PRO A 1 95 ? 1.907 -19.492 -12.397 1.00 66.12 95 PRO A CA 1
ATOM 689 C C . PRO A 1 95 ? 3.290 -18.851 -12.268 1.00 66.12 95 PRO A C 1
ATOM 691 O O . PRO A 1 95 ? 4.041 -18.733 -13.237 1.00 66.12 95 PRO A O 1
ATOM 694 N N . CYS A 1 96 ? 3.653 -18.446 -11.053 1.00 72.50 96 CYS A N 1
ATOM 695 C CA . CYS A 1 96 ? 5.011 -17.993 -10.789 1.00 72.50 96 CYS A CA 1
ATOM 696 C C . CYS A 1 96 ? 5.954 -19.208 -10.840 1.00 72.50 96 CYS A C 1
ATOM 698 O O . CYS A 1 96 ? 5.935 -20.062 -9.957 1.00 72.50 96 CYS A O 1
ATOM 700 N N . GLY A 1 97 ? 6.774 -19.278 -11.896 1.00 73.75 97 GLY A N 1
ATOM 701 C CA . GLY A 1 97 ? 7.702 -20.388 -12.163 1.00 73.75 97 GLY A CA 1
ATOM 702 C C . GLY A 1 97 ? 8.904 -20.484 -11.216 1.00 73.75 97 GLY A C 1
ATOM 703 O O . GLY A 1 97 ? 9.728 -21.374 -11.378 1.00 73.75 97 GLY A O 1
ATOM 704 N N . GLY A 1 98 ? 9.007 -19.573 -10.246 1.00 77.12 98 GLY A N 1
ATOM 705 C CA . GLY A 1 98 ? 10.070 -19.519 -9.242 1.00 77.12 98 GLY A CA 1
ATOM 706 C C . GLY A 1 98 ? 9.549 -19.776 -7.832 1.00 77.12 98 GLY A C 1
ATOM 707 O O . GLY A 1 98 ? 9.845 -19.020 -6.905 1.00 77.12 98 GLY A O 1
ATOM 708 N N . SER A 1 99 ? 8.680 -20.772 -7.672 1.00 74.94 99 SER A N 1
ATOM 709 C CA . SER A 1 99 ? 8.150 -21.153 -6.367 1.00 74.94 99 SER A CA 1
ATOM 710 C C . SER A 1 99 ? 8.265 -22.638 -6.096 1.00 74.94 99 SER A C 1
ATOM 712 O O . SER A 1 99 ? 8.109 -23.476 -6.979 1.00 74.94 99 SER A O 1
ATOM 714 N N . THR A 1 100 ? 8.480 -22.953 -4.823 1.00 74.88 100 THR A N 1
ATOM 715 C CA . THR A 1 100 ? 8.373 -24.299 -4.271 1.00 74.88 100 THR A CA 1
ATOM 716 C C . THR A 1 100 ? 7.459 -24.252 -3.047 1.00 74.88 100 THR A C 1
ATOM 718 O O . THR A 1 100 ? 7.612 -23.376 -2.196 1.00 74.88 100 THR A O 1
ATOM 721 N N . ASN A 1 101 ? 6.496 -25.175 -2.951 1.00 73.25 101 ASN A N 1
ATOM 722 C CA . ASN A 1 101 ? 5.553 -25.290 -1.824 1.00 73.25 101 ASN A CA 1
ATOM 723 C C . ASN A 1 101 ? 4.849 -23.972 -1.434 1.00 73.25 101 ASN A C 1
ATOM 725 O O . ASN A 1 101 ? 4.686 -23.672 -0.252 1.00 73.25 101 ASN A O 1
ATOM 729 N N . GLY A 1 102 ? 4.470 -23.153 -2.419 1.00 70.69 102 GLY A N 1
ATOM 730 C CA . GLY A 1 102 ? 3.769 -21.888 -2.186 1.00 70.69 102 GLY A CA 1
ATOM 731 C C . GLY A 1 102 ? 4.603 -20.771 -1.566 1.00 70.69 102 GLY A C 1
ATOM 732 O O . GLY A 1 102 ? 4.053 -19.794 -1.060 1.00 70.69 102 GLY A O 1
ATOM 733 N N . LYS A 1 103 ? 5.932 -20.890 -1.623 1.00 70.25 103 LYS A N 1
ATOM 734 C CA . LYS A 1 103 ? 6.875 -19.838 -1.228 1.00 70.25 103 LYS A CA 1
ATOM 735 C C . LYS A 1 103 ? 7.697 -19.377 -2.423 1.00 70.25 103 LYS A C 1
ATOM 737 O O . LYS A 1 103 ? 8.020 -20.180 -3.299 1.00 70.25 103 LYS A O 1
ATOM 742 N N . CYS A 1 104 ? 8.012 -18.086 -2.468 1.00 74.12 104 CYS A N 1
ATOM 743 C CA . CYS A 1 104 ? 8.853 -17.492 -3.507 1.00 74.12 104 CYS A CA 1
ATOM 744 C C . CYS A 1 104 ? 10.328 -17.889 -3.314 1.00 74.12 104 CYS A C 1
ATOM 746 O O . CYS A 1 104 ? 10.828 -17.848 -2.191 1.00 74.12 104 CYS A O 1
ATOM 748 N N . GLU A 1 105 ? 11.038 -18.206 -4.401 1.00 78.44 105 GLU A N 1
ATOM 749 C CA . GLU A 1 105 ? 12.475 -18.544 -4.390 1.00 78.44 105 GLU A CA 1
ATOM 750 C C . GLU A 1 105 ? 13.369 -17.388 -3.900 1.00 78.44 105 GLU A C 1
ATOM 752 O O . GLU A 1 105 ? 14.459 -17.616 -3.387 1.00 78.44 105 GLU A O 1
ATOM 757 N N . ILE A 1 106 ? 12.904 -16.142 -4.045 1.00 74.06 106 ILE A N 1
ATOM 758 C CA . ILE A 1 106 ? 13.686 -14.926 -3.761 1.00 74.06 106 ILE A CA 1
ATOM 759 C C . ILE A 1 106 ? 13.482 -14.444 -2.323 1.00 74.06 106 ILE A C 1
ATOM 761 O O . ILE A 1 106 ? 14.362 -13.816 -1.740 1.00 74.06 106 ILE A O 1
ATOM 765 N N . SER A 1 107 ? 12.318 -14.712 -1.734 1.00 64.75 107 SER A N 1
ATOM 766 C CA . SER A 1 107 ? 12.041 -14.339 -0.351 1.00 64.75 107 SER A CA 1
ATOM 767 C C . SER A 1 107 ? 10.985 -15.250 0.251 1.00 64.75 107 SER A C 1
ATOM 769 O O . SER A 1 107 ? 9.824 -15.238 -0.154 1.00 64.75 107 SER A O 1
ATOM 771 N N . ILE A 1 108 ? 11.389 -15.995 1.278 1.00 57.47 108 ILE A N 1
ATOM 772 C CA . ILE A 1 108 ? 10.519 -16.888 2.052 1.00 57.47 108 ILE A CA 1
ATOM 773 C C . ILE A 1 108 ? 9.448 -16.124 2.843 1.00 57.47 108 ILE A C 1
ATOM 775 O O . ILE A 1 108 ? 8.412 -16.708 3.158 1.00 57.47 108 ILE A O 1
ATOM 779 N N . SER A 1 109 ? 9.666 -14.837 3.144 1.00 51.16 109 SER A N 1
ATOM 780 C CA . SER A 1 109 ? 8.662 -13.984 3.798 1.00 51.16 109 SER A CA 1
ATOM 781 C C . SER A 1 109 ? 7.613 -13.435 2.829 1.00 51.16 109 SER A C 1
ATOM 783 O O . SER A 1 109 ? 6.573 -12.954 3.272 1.00 51.16 109 SER A O 1
ATOM 785 N N . MET A 1 110 ? 7.853 -13.520 1.516 1.00 53.00 110 MET A N 1
ATOM 786 C CA . MET A 1 110 ? 6.873 -13.138 0.508 1.00 53.00 110 MET A CA 1
ATOM 787 C C . MET A 1 110 ? 5.917 -14.315 0.290 1.00 53.00 110 MET A C 1
ATOM 789 O O . MET A 1 110 ? 6.247 -15.276 -0.413 1.00 53.00 110 M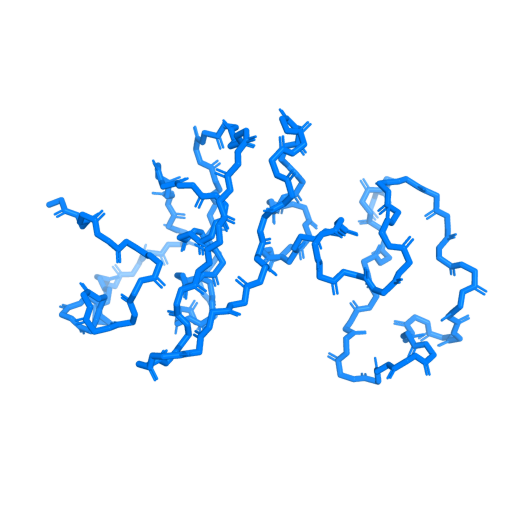ET A O 1
ATOM 793 N N . ALA A 1 111 ? 4.737 -14.249 0.914 1.00 52.2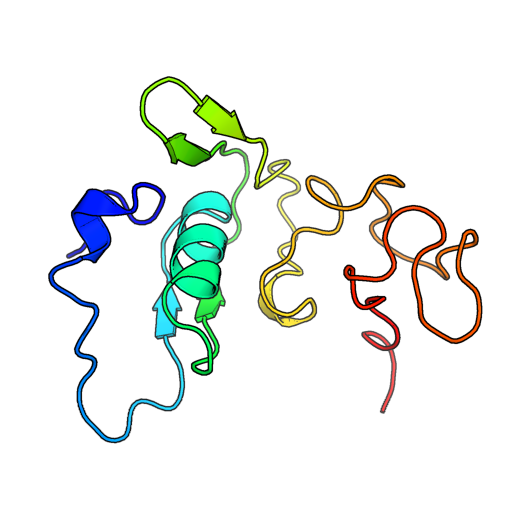2 111 ALA A N 1
ATOM 794 C CA . ALA A 1 111 ? 3.656 -15.183 0.630 1.00 52.22 111 ALA A CA 1
ATOM 795 C C . ALA A 1 111 ? 3.355 -15.143 -0.873 1.00 52.22 111 ALA A C 1
ATOM 797 O O . ALA A 1 111 ? 3.195 -14.073 -1.466 1.00 52.22 111 ALA A O 1
ATOM 798 N N . MET A 1 112 ? 3.348 -16.313 -1.507 1.00 50.38 112 MET A N 1
ATOM 799 C CA . MET A 1 112 ? 3.009 -16.406 -2.913 1.00 50.38 112 MET A CA 1
ATOM 800 C C . MET A 1 112 ? 1.529 -16.043 -3.064 1.00 50.38 112 MET A C 1
ATOM 802 O O . MET A 1 112 ? 0.693 -16.549 -2.319 1.00 50.38 112 MET A O 1
ATOM 806 N N . MET A 1 113 ? 1.207 -15.187 -4.035 1.00 52.75 113 MET A N 1
ATOM 807 C CA . MET A 1 113 ? -0.169 -14.938 -4.487 1.00 52.75 113 MET A CA 1
ATOM 808 C C . MET A 1 113 ? -0.680 -16.166 -5.249 1.00 52.75 113 MET A C 1
ATOM 810 O O . MET A 1 113 ? -0.981 -16.105 -6.439 1.00 52.75 113 MET A O 1
ATOM 814 N N . LEU A 1 114 ? -0.667 -17.327 -4.599 1.00 43.25 114 LEU A N 1
ATOM 815 C CA . LEU A 1 114 ? -1.360 -18.498 -5.096 1.00 43.25 114 LEU A CA 1
ATOM 816 C C . LEU A 1 114 ? -2.843 -18.283 -4.829 1.00 43.25 114 LEU A C 1
ATOM 818 O O . LEU A 1 114 ? -3.234 -18.062 -3.689 1.00 43.25 114 LEU A O 1
ATOM 822 N N . ASN A 1 115 ? -3.623 -18.395 -5.902 1.00 44.19 115 ASN A N 1
ATOM 823 C CA . ASN A 1 115 ? -5.087 -18.399 -5.957 1.00 44.19 115 ASN A CA 1
ATOM 824 C C . ASN A 1 115 ? -5.781 -17.037 -5.979 1.00 44.19 115 ASN A C 1
ATOM 826 O O . ASN A 1 115 ? -6.511 -16.671 -5.069 1.00 44.19 115 ASN A O 1
ATOM 830 N N . VAL A 1 116 ? -5.658 -16.343 -7.113 1.00 43.72 116 VAL A N 1
ATOM 831 C CA . VAL A 1 116 ? -6.624 -15.299 -7.502 1.00 43.72 116 VAL A CA 1
ATOM 832 C C . VAL A 1 116 ? -7.600 -15.786 -8.596 1.00 43.72 116 VAL A C 1
ATOM 834 O O . VAL A 1 116 ? -8.514 -15.068 -8.975 1.00 43.72 116 VAL A O 1
ATOM 837 N N . HIS A 1 117 ? -7.469 -17.022 -9.097 1.00 33.78 117 HIS A N 1
ATOM 838 C CA . HIS A 1 117 ? -8.349 -17.562 -10.150 1.00 33.78 117 HIS A CA 1
ATOM 839 C C . HIS A 1 117 ? -8.939 -18.942 -9.829 1.00 33.78 117 HIS A C 1
ATOM 841 O O . HIS A 1 117 ? -8.833 -19.879 -10.617 1.00 33.78 117 HIS A O 1
ATOM 847 N N . GLY A 1 118 ? -9.634 -19.041 -8.699 1.00 37.81 118 GLY A N 1
ATOM 848 C CA . GLY A 1 118 ? -10.641 -20.081 -8.500 1.00 37.81 118 GLY A CA 1
ATOM 849 C C . GLY A 1 118 ? -10.681 -20.598 -7.076 1.00 37.81 118 GLY A C 1
ATOM 850 O O . GLY A 1 118 ? -9.701 -21.193 -6.658 1.00 37.81 118 GLY A O 1
ATOM 851 N N . ILE A 1 119 ? -11.843 -20.426 -6.432 1.00 32.06 119 ILE A N 1
ATOM 852 C CA . ILE A 1 119 ? -12.314 -21.180 -5.255 1.00 32.06 119 ILE A CA 1
ATOM 853 C C . ILE A 1 119 ? -11.445 -21.031 -3.996 1.00 32.06 119 ILE A C 1
ATOM 855 O O . ILE A 1 119 ? -10.290 -21.502 -3.963 1.00 32.06 119 ILE A O 1
#

Sequence (119 aa):
MLERQCEKDWINPFFDLPKGVDAILSLACGAGVQTMADIFKGIPVLPGLNTTFLGAQDQAGVFNEKCAGCGDCLLGLTGGVCPIARCAKKLFNGPCGGSTNGKCEISISMAMMLNVHGI

Radius of gyration: 14.74 Å; chains: 1; bounding box: 31×40×32 Å

Foldseek 3Di:
DQPALLDVVSCVVPLDPDPPQQAAEDQDALSSQLSVLVSNPPHQYHYPAFFQDDWGDPDVVDIAFQDPRPRDDCCNLQSSGQCQRHPPVNDPDDDDPQDDPQAGVVDRPRGHSPDPPDD

Secondary structure (DSSP, 8-state):
--S-TTSGGGTGGG-SPPTT---EEE-S-HHHHHHHHHHSTTS-EEE-S--S-EEEEEETTEEEEEE---SS--TTTTTS--TTTTSTT--SSS--SSEETTEESS-TTSB----SS--

pLDDT: mean 74.15, std 12.91, range [32.06, 92.69]